Protein AF-A0A851GVZ6-F1 (afdb_monomer)

Sequence (147 aa):
MRLRKIQLSLALIFLLSCKAYRPVTYVVFNNESKEKIDFSIVMNDREKNKNLSPRQYQAKPGLQEIPVREFRKGIYALQINTHNGQQSKSLPLRLDSDRWVMVTYIHEDSLTIQKKFGIVDTGMLKKVAGKYSGIDMYIENRRPPNL

Radius of gyration: 21.52 Å; Cα contacts (8 Å, |Δi|>4): 296; chains: 1; bounding box: 32×30×84 Å

Solvent-accessible surface area (backbone atoms only — not comparable to full-atom values): 8487 Å² total; per-residue (Å²): 144,68,73,74,62,59,60,60,54,57,58,53,57,68,71,72,66,77,74,77,83,53,27,37,50,46,33,37,40,31,28,77,22,92,58,71,44,60,35,31,48,32,46,30,36,61,84,73,74,38,76,46,81,70,42,82,48,76,46,55,55,41,80,42,79,46,95,61,64,73,39,74,66,49,51,33,30,46,29,45,28,30,74,94,56,76,44,68,43,75,43,84,40,76,31,87,49,53,34,33,35,42,34,42,34,41,58,40,47,66,67,60,39,26,73,73,66,72,53,75,58,70,90,70,32,46,79,50,98,90,23,40,30,36,69,48,75,48,74,47,84,63,62,70,74,93,124

Secondary structure (DSSP, 8-state):
--THHHHHHHHHHHHT-------BEEEEEEE-SSS-EEEEEEEEETTTTEEPPPEEEEE-SEEEEE---B--SEEEEEEEEEGGGTEEEEEEEEESS-EEEEEEEEEE-HHHHHHHHSS--TTT-EEETTEEEEEEEEEE-SPPP--

Structure (mmCIF, N/CA/C/O backbone):
data_AF-A0A851GVZ6-F1
#
_entry.id   AF-A0A851GVZ6-F1
#
loop_
_atom_site.group_PDB
_atom_site.id
_atom_site.type_symbol
_atom_site.label_atom_id
_atom_site.label_alt_id
_atom_site.label_comp_id
_atom_site.label_asym_id
_atom_site.label_entity_id
_atom_site.label_seq_id
_atom_site.pdbx_PDB_ins_code
_atom_site.Cartn_x
_atom_site.Cartn_y
_atom_site.Cartn_z
_atom_site.occupancy
_atom_site.B_iso_or_equiv
_atom_site.auth_seq_id
_atom_site.auth_comp_id
_atom_site.auth_asym_id
_atom_site.auth_atom_id
_atom_site.pdbx_PDB_model_num
ATOM 1 N N . MET A 1 1 ? 13.126 -5.065 -64.110 1.00 48.59 1 MET A N 1
ATOM 2 C CA . MET A 1 1 ? 13.622 -4.259 -62.963 1.00 48.59 1 MET A CA 1
ATOM 3 C C . MET A 1 1 ? 12.526 -3.916 -61.924 1.00 48.59 1 MET A C 1
ATOM 5 O O . MET A 1 1 ? 12.551 -2.835 -61.351 1.00 48.59 1 MET A O 1
ATOM 9 N N . ARG A 1 2 ? 11.560 -4.816 -61.642 1.00 50.91 2 ARG A N 1
ATOM 10 C CA . ARG A 1 2 ? 10.444 -4.574 -60.689 1.00 50.91 2 ARG A CA 1
ATOM 11 C C . ARG A 1 2 ? 10.393 -5.533 -59.485 1.00 50.91 2 ARG A C 1
ATOM 13 O O . ARG A 1 2 ? 9.784 -5.191 -58.482 1.00 50.91 2 ARG A O 1
ATOM 20 N N . LEU A 1 3 ? 11.097 -6.669 -59.531 1.00 48.41 3 LEU A N 1
ATOM 21 C CA . LEU A 1 3 ? 11.096 -7.676 -58.455 1.00 48.41 3 LEU A CA 1
ATOM 22 C C . LEU A 1 3 ? 11.957 -7.308 -57.229 1.00 48.41 3 LEU A C 1
ATOM 24 O O . LEU A 1 3 ? 11.652 -7.739 -56.124 1.00 48.41 3 LEU A O 1
ATOM 28 N N . ARG A 1 4 ? 12.978 -6.447 -57.378 1.00 51.56 4 ARG A N 1
ATOM 29 C CA . ARG A 1 4 ? 13.860 -6.044 -56.258 1.00 51.56 4 ARG A CA 1
ATOM 30 C C . ARG A 1 4 ? 13.214 -5.078 -55.250 1.00 51.56 4 ARG A C 1
ATOM 32 O O . ARG A 1 4 ? 13.687 -4.984 -54.126 1.00 51.56 4 ARG A O 1
ATOM 39 N N . LYS A 1 5 ? 12.136 -4.369 -55.617 1.00 49.94 5 LYS A N 1
ATOM 40 C CA . LYS A 1 5 ? 11.468 -3.396 -54.723 1.00 49.94 5 LYS A CA 1
ATOM 41 C C . LYS A 1 5 ? 10.481 -4.042 -53.740 1.00 49.94 5 LYS A C 1
ATOM 43 O O . LYS A 1 5 ? 10.258 -3.490 -52.667 1.00 49.94 5 LYS A O 1
ATOM 48 N N . ILE A 1 6 ? 9.934 -5.211 -54.083 1.00 52.72 6 ILE A N 1
ATOM 49 C CA . ILE A 1 6 ? 8.939 -5.928 -53.265 1.00 52.72 6 ILE A CA 1
ATOM 50 C C . ILE A 1 6 ? 9.619 -6.656 -52.091 1.00 52.72 6 ILE A C 1
ATOM 52 O O . ILE A 1 6 ? 9.099 -6.671 -50.980 1.00 52.72 6 ILE A O 1
ATOM 56 N N . GLN A 1 7 ? 10.834 -7.181 -52.290 1.00 52.12 7 GLN A N 1
ATOM 57 C CA . GLN A 1 7 ? 11.596 -7.814 -51.204 1.00 52.12 7 GLN A CA 1
ATOM 58 C C . GLN A 1 7 ? 12.068 -6.814 -50.135 1.00 52.12 7 GLN A C 1
ATOM 60 O O . G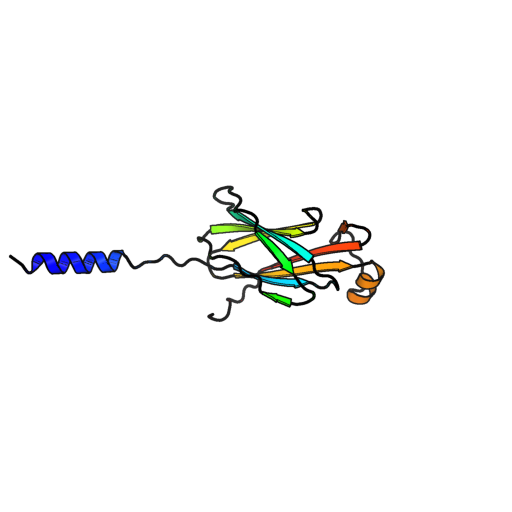LN A 1 7 ? 12.090 -7.156 -48.955 1.00 52.12 7 GLN A O 1
ATOM 65 N N . LEU A 1 8 ? 12.378 -5.565 -50.513 1.00 51.66 8 LEU A N 1
ATOM 66 C CA . LEU A 1 8 ? 12.777 -4.526 -49.552 1.00 51.66 8 LEU A CA 1
ATOM 67 C C . LEU A 1 8 ? 11.620 -4.070 -48.645 1.00 51.66 8 LEU A C 1
ATOM 69 O O . LEU A 1 8 ? 11.853 -3.648 -47.516 1.00 51.66 8 LEU A O 1
ATOM 73 N N . SER A 1 9 ? 10.376 -4.150 -49.125 1.00 54.06 9 SER A N 1
ATOM 74 C CA . SER A 1 9 ? 9.196 -3.698 -48.379 1.00 54.06 9 SER A CA 1
ATOM 75 C C . SER A 1 9 ? 8.729 -4.730 -47.346 1.00 54.06 9 SER A C 1
ATOM 77 O O . SER A 1 9 ? 8.329 -4.338 -46.253 1.00 54.06 9 SER A O 1
ATOM 79 N N . LEU A 1 10 ? 8.862 -6.036 -47.620 1.00 52.31 10 LEU A N 1
ATOM 80 C CA . LEU A 1 10 ? 8.576 -7.078 -46.621 1.00 52.31 10 LEU A CA 1
ATOM 81 C C . LEU A 1 10 ? 9.578 -7.082 -45.455 1.00 52.31 10 LEU A C 1
ATOM 83 O O . LEU A 1 10 ? 9.174 -7.284 -44.311 1.00 52.31 10 LEU A O 1
ATOM 87 N N . ALA A 1 11 ? 10.860 -6.804 -45.710 1.00 53.84 11 ALA A N 1
ATOM 88 C CA . ALA A 1 11 ? 11.875 -6.732 -44.654 1.00 53.84 11 ALA A CA 1
ATOM 89 C C . ALA A 1 11 ? 11.616 -5.586 -43.652 1.00 53.84 11 ALA A C 1
ATOM 91 O O . ALA A 1 11 ? 11.929 -5.709 -42.469 1.00 53.84 11 ALA A O 1
ATOM 92 N N . LEU A 1 12 ? 10.985 -4.493 -44.099 1.00 50.78 12 LEU A N 1
ATOM 93 C CA . LEU A 1 12 ? 10.650 -3.344 -43.252 1.00 50.78 12 LEU A CA 1
ATOM 94 C C . LEU A 1 12 ? 9.462 -3.625 -42.309 1.00 50.78 12 LEU A C 1
ATOM 96 O O . LEU A 1 12 ? 9.428 -3.112 -41.193 1.00 50.78 12 LEU A O 1
ATOM 100 N N . ILE A 1 13 ? 8.516 -4.479 -42.719 1.00 56.34 13 ILE A N 1
ATOM 101 C CA . ILE A 1 13 ? 7.346 -4.866 -41.906 1.00 56.34 13 ILE A CA 1
ATOM 102 C C . ILE A 1 13 ? 7.763 -5.789 -40.747 1.00 56.34 13 ILE A C 1
ATOM 104 O O . ILE A 1 13 ? 7.239 -5.666 -39.639 1.00 56.34 13 ILE A O 1
ATOM 108 N N . PHE A 1 14 ? 8.765 -6.653 -40.954 1.00 52.69 14 PHE A N 1
ATOM 109 C CA . PHE A 1 14 ? 9.317 -7.500 -39.888 1.00 52.69 14 PHE A CA 1
ATOM 110 C C . PHE A 1 14 ? 10.109 -6.713 -38.830 1.00 52.69 14 PHE A C 1
ATOM 112 O O . PHE A 1 14 ? 10.140 -7.117 -37.670 1.00 52.69 14 PHE A O 1
ATOM 119 N N . LEU A 1 15 ? 10.682 -5.557 -39.183 1.00 53.69 15 LEU A N 1
ATOM 120 C CA . LEU A 1 15 ? 11.399 -4.689 -38.238 1.00 53.69 15 LEU A CA 1
ATOM 121 C C . LEU A 1 15 ? 10.469 -3.818 -37.372 1.00 53.69 15 LEU A C 1
ATOM 123 O O . LEU A 1 15 ? 10.902 -3.302 -36.344 1.00 53.69 15 LEU A O 1
ATOM 127 N N . LEU A 1 16 ? 9.192 -3.672 -37.742 1.00 54.41 16 LEU A N 1
ATOM 128 C CA . LEU A 1 16 ? 8.238 -2.787 -37.057 1.00 54.41 16 LEU A CA 1
ATOM 129 C C . LEU A 1 16 ? 7.388 -3.470 -35.970 1.00 54.41 16 LEU A C 1
ATOM 131 O O . LEU A 1 16 ? 6.647 -2.778 -35.273 1.00 54.41 16 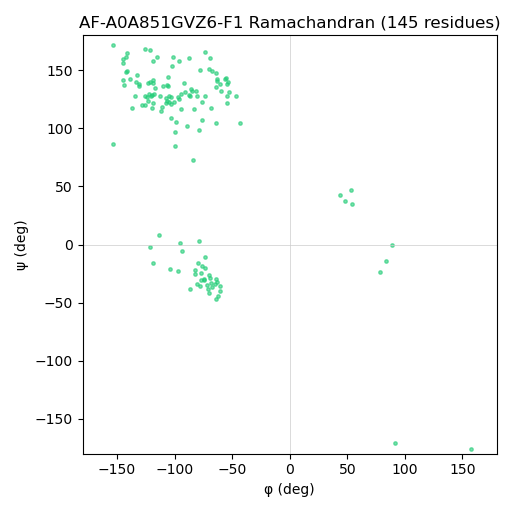LEU A O 1
ATOM 135 N N . SER A 1 17 ? 7.476 -4.793 -35.786 1.00 48.31 17 SER A N 1
ATOM 136 C CA . SER A 1 17 ? 6.547 -5.522 -34.898 1.00 48.31 17 SER A CA 1
ATOM 137 C C . SER A 1 17 ? 7.155 -6.138 -33.634 1.00 48.31 17 SER A C 1
ATOM 139 O O . SER A 1 17 ? 6.441 -6.796 -32.881 1.00 48.31 17 SER A O 1
ATOM 141 N N . CYS A 1 18 ? 8.418 -5.859 -33.300 1.00 57.94 18 CYS A N 1
ATOM 142 C CA . CYS A 1 18 ? 8.959 -6.256 -31.998 1.00 57.94 18 CYS A CA 1
ATOM 143 C C . CYS A 1 18 ? 8.594 -5.210 -30.927 1.00 57.94 18 CYS A C 1
ATOM 145 O O . CYS A 1 18 ? 9.425 -4.412 -30.487 1.00 57.94 18 CYS A O 1
ATOM 147 N N . LYS A 1 19 ? 7.317 -5.163 -30.515 1.00 62.06 19 LYS A N 1
ATOM 148 C CA . LYS A 1 19 ? 6.938 -4.439 -29.292 1.00 62.06 19 LYS A CA 1
ATOM 149 C C . LYS A 1 19 ? 7.612 -5.150 -28.119 1.00 62.06 19 LYS A C 1
ATOM 151 O O . LYS A 1 19 ? 7.186 -6.229 -27.721 1.00 62.06 19 LYS A O 1
ATOM 156 N N . ALA A 1 20 ? 8.676 -4.557 -27.579 1.00 71.50 20 ALA A N 1
ATOM 157 C CA . ALA A 1 20 ? 9.328 -5.074 -26.382 1.00 71.50 20 ALA A CA 1
ATOM 158 C C . ALA A 1 20 ? 8.289 -5.216 -25.257 1.00 71.50 20 ALA A C 1
ATOM 160 O O . ALA A 1 20 ? 7.640 -4.231 -24.896 1.00 71.50 20 ALA A O 1
ATOM 161 N N . TYR A 1 21 ? 8.130 -6.437 -24.737 1.00 80.31 21 TYR A N 1
ATOM 162 C CA . TYR A 1 21 ? 7.191 -6.747 -23.659 1.00 80.31 21 TYR A CA 1
ATOM 163 C C . TYR A 1 21 ? 7.399 -5.810 -22.462 1.00 80.31 21 TYR A C 1
ATOM 165 O O . TYR A 1 21 ? 8.530 -5.618 -21.993 1.00 80.31 21 TYR A O 1
ATOM 173 N N . ARG A 1 22 ? 6.295 -5.236 -21.979 1.00 85.06 22 ARG A N 1
ATOM 174 C CA . ARG A 1 22 ? 6.258 -4.328 -20.835 1.00 85.06 22 ARG A CA 1
ATOM 175 C C . ARG A 1 22 ? 5.537 -5.015 -19.679 1.00 85.06 22 ARG A C 1
ATOM 177 O O . ARG A 1 22 ? 4.351 -5.284 -19.825 1.00 85.06 22 ARG A O 1
ATOM 184 N N . PRO A 1 23 ? 6.229 -5.307 -18.567 1.00 86.69 23 PRO A N 1
ATOM 185 C CA . PRO A 1 23 ? 5.583 -5.896 -17.405 1.00 86.69 23 PRO A CA 1
ATOM 186 C C . PRO A 1 23 ? 4.546 -4.950 -16.784 1.00 86.69 23 PRO A C 1
ATOM 188 O O . PRO A 1 23 ? 4.716 -3.724 -16.762 1.00 86.69 23 PRO A O 1
ATOM 191 N N . VAL A 1 24 ? 3.503 -5.551 -16.229 1.00 86.81 24 VAL A N 1
ATOM 192 C CA . VAL A 1 24 ? 2.417 -4.923 -15.481 1.00 86.81 24 VAL A CA 1
ATOM 193 C C . VAL A 1 24 ? 2.587 -5.221 -13.994 1.00 86.81 24 VAL A C 1
ATOM 195 O O . VAL A 1 24 ? 2.873 -6.347 -13.583 1.00 86.81 24 VAL A O 1
ATOM 198 N N . THR A 1 25 ? 2.383 -4.200 -13.167 1.00 88.62 25 THR A N 1
ATOM 199 C CA . THR A 1 25 ? 2.275 -4.365 -11.716 1.00 88.62 25 THR A CA 1
ATOM 200 C C . THR A 1 25 ? 0.802 -4.375 -11.341 1.00 88.62 25 THR A C 1
ATOM 202 O O . THR A 1 25 ? 0.182 -3.320 -11.322 1.00 88.62 25 THR A O 1
ATOM 205 N N . TYR A 1 26 ? 0.237 -5.528 -11.021 1.00 89.81 26 TYR A N 1
ATOM 206 C CA . TYR A 1 26 ? -1.136 -5.630 -10.539 1.00 89.81 26 TYR A CA 1
ATOM 207 C C . TYR A 1 26 ? -1.160 -5.347 -9.040 1.00 89.81 26 TYR A C 1
ATOM 209 O O . TYR A 1 26 ? -0.535 -6.067 -8.263 1.00 89.81 26 TYR A O 1
ATOM 217 N N . VAL A 1 27 ? -1.844 -4.283 -8.621 1.00 92.88 27 VAL A N 1
ATOM 218 C CA . VAL A 1 27 ? -1.959 -3.933 -7.200 1.00 92.88 27 VAL A CA 1
ATOM 219 C C . VAL A 1 27 ? -3.314 -4.389 -6.691 1.00 92.88 27 VAL A C 1
ATOM 221 O O . VAL A 1 27 ? -4.346 -3.945 -7.186 1.00 92.88 27 VAL A O 1
ATOM 224 N N . VAL A 1 28 ? -3.307 -5.229 -5.663 1.00 94.75 28 VAL A N 1
ATOM 225 C CA . VAL A 1 28 ? -4.509 -5.593 -4.915 1.00 94.75 28 VAL A CA 1
ATOM 226 C C . VAL A 1 28 ? -4.434 -4.912 -3.560 1.00 94.75 28 VAL A C 1
ATOM 228 O O . VAL A 1 28 ? -3.478 -5.096 -2.809 1.00 94.75 28 VAL A O 1
ATOM 231 N N . PHE A 1 29 ? -5.438 -4.102 -3.258 1.00 96.94 29 PHE A N 1
ATOM 232 C CA . PHE A 1 29 ? -5.526 -3.318 -2.039 1.00 96.94 29 PHE A CA 1
ATOM 233 C C . PHE A 1 29 ? -6.644 -3.864 -1.155 1.00 96.94 29 PHE A C 1
ATOM 235 O O . PHE A 1 29 ? -7.814 -3.854 -1.535 1.00 96.94 29 PHE A O 1
ATOM 242 N N . ASN A 1 30 ? -6.284 -4.321 0.037 1.00 97.75 30 ASN A N 1
ATOM 243 C CA . ASN A 1 30 ? -7.203 -4.736 1.080 1.00 97.75 30 ASN A CA 1
ATOM 244 C C . ASN A 1 30 ? -7.291 -3.644 2.150 1.00 97.75 30 ASN A C 1
ATOM 246 O O . ASN A 1 30 ? -6.350 -3.428 2.917 1.00 97.75 30 ASN A O 1
ATOM 250 N N . ASN A 1 31 ? -8.422 -2.948 2.202 1.00 97.50 31 ASN A N 1
ATOM 251 C CA . ASN A 1 31 ? -8.707 -2.020 3.288 1.00 97.50 31 ASN A CA 1
ATOM 252 C C . ASN A 1 31 ? -9.408 -2.774 4.425 1.00 97.50 31 ASN A C 1
ATOM 254 O O . ASN A 1 31 ? -10.609 -3.030 4.364 1.00 97.50 31 ASN A O 1
ATOM 258 N N . GLU A 1 32 ? -8.662 -3.091 5.477 1.00 96.12 32 GLU A N 1
ATOM 259 C CA . GLU A 1 32 ? -9.150 -3.786 6.674 1.00 96.12 32 GLU A CA 1
ATOM 260 C C . GLU A 1 32 ? -9.916 -2.867 7.643 1.00 96.12 32 GLU A C 1
ATOM 262 O O . GLU A 1 32 ? -10.317 -3.315 8.724 1.00 96.12 32 GLU A O 1
ATOM 267 N N . SER A 1 33 ? -10.102 -1.598 7.271 1.00 94.69 33 SER A N 1
ATOM 268 C CA . SER A 1 33 ? -10.823 -0.583 8.043 1.00 94.69 33 SER A CA 1
ATOM 269 C C . SER A 1 33 ? -12.275 -0.465 7.581 1.00 94.69 33 SER A C 1
ATOM 271 O O . SER A 1 33 ? -12.614 -0.785 6.442 1.00 94.69 33 SER A O 1
ATOM 273 N N . LYS A 1 34 ? -13.145 0.057 8.447 1.00 93.00 34 LYS A N 1
ATOM 274 C CA . LYS A 1 34 ? -14.576 0.259 8.145 1.00 93.00 34 LYS A CA 1
ATOM 275 C C . LYS A 1 34 ? -14.861 1.462 7.244 1.00 93.00 34 LYS A C 1
ATOM 277 O O . LYS A 1 34 ? -15.939 1.555 6.660 1.00 93.00 34 LYS A O 1
ATOM 282 N N . GLU A 1 35 ? -13.918 2.389 7.143 1.00 93.88 35 GLU A N 1
ATOM 283 C CA . GLU A 1 35 ? -14.058 3.642 6.402 1.00 93.88 35 GLU A CA 1
ATOM 284 C C . GLU A 1 35 ? -13.343 3.564 5.049 1.00 93.88 3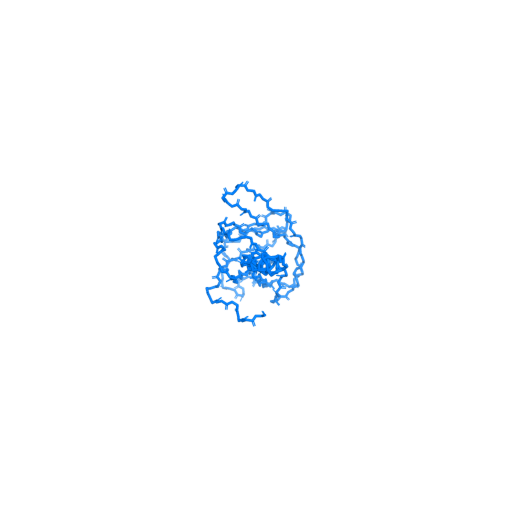5 GLU A C 1
ATOM 286 O O . GLU A 1 35 ? -12.374 2.820 4.876 1.00 93.88 35 GLU A O 1
ATOM 291 N N . LYS A 1 36 ? -13.810 4.351 4.072 1.00 95.62 36 LYS A N 1
ATOM 292 C CA . LYS A 1 36 ? -13.050 4.556 2.834 1.00 95.62 36 LYS A CA 1
ATOM 293 C C . LYS A 1 36 ? -11.775 5.334 3.140 1.00 95.62 36 LYS A C 1
ATOM 295 O O . LYS A 1 36 ? -11.783 6.195 4.016 1.00 95.62 36 LYS A O 1
ATOM 300 N N . ILE A 1 37 ? -10.724 5.087 2.366 1.00 95.62 37 ILE A N 1
ATOM 301 C CA . ILE A 1 37 ? -9.459 5.804 2.513 1.00 95.62 37 ILE A CA 1
ATOM 302 C C . ILE A 1 37 ? -8.952 6.333 1.177 1.00 95.62 37 ILE A C 1
ATOM 304 O O . ILE A 1 37 ? -8.948 5.614 0.176 1.00 95.62 37 ILE A O 1
ATOM 308 N N . ASP A 1 38 ? -8.489 7.579 1.191 1.00 95.81 38 ASP A N 1
ATOM 309 C CA . ASP A 1 38 ? -7.732 8.162 0.091 1.00 95.81 38 ASP A CA 1
ATOM 310 C C . ASP A 1 38 ? -6.251 7.801 0.235 1.00 95.81 38 ASP A C 1
ATOM 312 O O . ASP A 1 38 ? -5.642 7.925 1.306 1.00 95.81 38 ASP A O 1
ATOM 316 N N . PHE A 1 39 ? -5.660 7.347 -0.862 1.00 96.06 39 PHE A N 1
ATOM 317 C CA . PHE A 1 39 ? -4.265 6.946 -0.905 1.00 96.06 39 PHE A CA 1
ATOM 318 C C . PHE A 1 39 ? -3.635 7.300 -2.246 1.00 96.06 39 PHE A C 1
ATOM 320 O O . PHE A 1 39 ? -4.306 7.413 -3.270 1.00 96.06 39 PHE A O 1
ATOM 327 N N . SER A 1 40 ? -2.313 7.441 -2.245 1.00 95.38 40 SER A N 1
ATOM 328 C CA . SER A 1 40 ? -1.543 7.654 -3.462 1.00 95.38 40 SER A CA 1
ATOM 329 C C . SER A 1 40 ? -0.550 6.535 -3.698 1.00 95.38 40 SER A C 1
ATOM 331 O O . SER A 1 40 ? 0.093 6.055 -2.763 1.00 95.38 40 SER A O 1
ATOM 333 N N . ILE A 1 41 ? -0.399 6.167 -4.966 1.00 94.19 41 ILE A N 1
ATOM 334 C CA . ILE A 1 41 ? 0.663 5.286 -5.439 1.00 94.19 41 ILE A CA 1
ATOM 335 C C . ILE A 1 41 ? 1.724 6.139 -6.129 1.00 94.19 41 ILE A C 1
ATOM 337 O O . ILE A 1 41 ? 1.421 6.900 -7.054 1.00 94.19 41 ILE A O 1
ATOM 341 N N . VAL A 1 42 ? 2.974 5.983 -5.704 1.00 92.75 42 VAL A N 1
ATOM 342 C CA . VAL A 1 42 ? 4.152 6.595 -6.321 1.00 92.75 42 VAL A CA 1
ATOM 343 C C . VAL A 1 42 ? 5.099 5.487 -6.751 1.00 92.75 42 VAL A C 1
ATOM 345 O O . VAL A 1 42 ? 5.457 4.622 -5.960 1.00 92.75 42 VAL A O 1
ATOM 348 N N . MET A 1 43 ? 5.511 5.513 -8.014 1.00 91.75 43 MET A N 1
ATOM 349 C CA . MET A 1 43 ? 6.542 4.618 -8.534 1.00 91.75 43 MET A CA 1
ATOM 350 C C . MET A 1 43 ? 7.822 5.417 -8.752 1.00 91.75 43 MET A C 1
ATOM 352 O O . MET A 1 43 ? 7.816 6.404 -9.486 1.00 91.75 43 MET A O 1
ATOM 356 N N . ASN A 1 44 ? 8.916 4.996 -8.128 1.00 92.81 44 ASN A N 1
ATOM 357 C CA . ASN A 1 44 ? 10.246 5.560 -8.341 1.00 92.81 44 ASN A CA 1
ATOM 358 C C . ASN A 1 44 ? 11.060 4.607 -9.220 1.00 92.81 44 ASN A C 1
ATOM 360 O O . ASN A 1 44 ? 11.242 3.450 -8.854 1.00 92.81 44 ASN A O 1
ATOM 364 N N . ASP A 1 45 ? 11.528 5.086 -10.372 1.00 92.56 45 ASP A N 1
ATOM 365 C CA . ASP A 1 45 ? 12.528 4.406 -11.199 1.00 92.56 45 ASP A CA 1
ATOM 366 C C . ASP A 1 45 ? 13.896 4.609 -10.538 1.00 92.56 45 ASP A C 1
ATOM 368 O O . ASP A 1 45 ? 14.435 5.722 -10.540 1.00 92.56 45 ASP A O 1
ATOM 372 N N . ARG A 1 46 ? 14.425 3.540 -9.933 1.00 91.94 46 ARG A N 1
ATOM 373 C CA . ARG A 1 46 ? 15.656 3.587 -9.134 1.00 91.94 46 ARG A CA 1
ATOM 374 C C . ARG A 1 46 ? 16.894 3.718 -10.008 1.00 91.94 46 ARG A C 1
ATOM 376 O O . ARG A 1 46 ? 17.863 4.332 -9.580 1.00 91.94 46 ARG A O 1
ATOM 383 N N . GLU A 1 47 ? 16.851 3.195 -11.231 1.00 89.06 47 GLU A N 1
ATOM 384 C CA . GLU A 1 47 ? 17.965 3.284 -12.181 1.00 89.06 47 GLU A CA 1
ATOM 385 C C . GLU A 1 47 ? 18.129 4.710 -12.708 1.00 89.06 47 GLU A C 1
ATOM 387 O O . GLU A 1 47 ? 19.246 5.193 -12.869 1.00 89.06 47 GLU A O 1
ATOM 392 N N . LYS A 1 48 ? 17.014 5.410 -12.948 1.00 89.69 48 LYS A N 1
ATOM 393 C CA . LYS A 1 48 ? 17.023 6.802 -13.432 1.00 89.69 48 LYS A CA 1
ATOM 394 C C . LYS A 1 48 ? 16.892 7.842 -12.322 1.00 89.69 48 LYS A C 1
ATOM 396 O O . LYS A 1 48 ? 16.797 9.028 -12.630 1.00 89.69 48 LYS A O 1
ATOM 401 N N . ASN A 1 49 ? 16.816 7.405 -11.064 1.00 86.94 49 ASN A N 1
ATOM 402 C CA . ASN A 1 49 ? 16.482 8.227 -9.899 1.00 86.94 49 ASN A CA 1
ATOM 403 C C . ASN A 1 49 ? 15.292 9.178 -10.159 1.00 86.94 49 ASN A C 1
ATOM 405 O O . ASN A 1 49 ? 15.325 10.364 -9.829 1.00 86.94 49 ASN A O 1
ATOM 409 N N . LYS A 1 50 ? 14.246 8.670 -10.823 1.00 89.50 50 LYS A N 1
ATOM 410 C CA . LYS A 1 50 ? 13.117 9.475 -11.304 1.00 89.50 50 LYS A CA 1
ATOM 411 C C . LYS A 1 50 ? 11.815 9.026 -10.657 1.00 89.50 50 LYS A C 1
ATOM 413 O O . LYS A 1 50 ? 11.364 7.901 -10.859 1.00 89.50 50 LYS A O 1
ATOM 418 N N . ASN A 1 51 ? 11.153 9.951 -9.968 1.00 85.56 51 ASN A N 1
ATOM 419 C CA . ASN A 1 51 ? 9.777 9.754 -9.524 1.00 85.56 51 ASN A CA 1
ATOM 420 C C . ASN A 1 51 ? 8.819 9.866 -10.712 1.00 85.56 51 ASN A C 1
ATOM 422 O O . ASN A 1 51 ? 8.836 10.845 -11.463 1.00 85.56 51 ASN A O 1
ATOM 426 N N . LEU A 1 52 ? 7.969 8.859 -10.875 1.00 86.12 52 LEU A N 1
ATOM 427 C CA . LEU A 1 52 ? 6.792 8.951 -11.724 1.00 86.12 52 LEU A CA 1
ATOM 428 C C . LEU A 1 52 ? 5.705 9.726 -10.975 1.00 86.12 52 LEU A C 1
ATOM 430 O O . LEU A 1 52 ? 5.648 9.701 -9.745 1.00 86.12 52 LEU A O 1
ATOM 434 N N . SER A 1 53 ? 4.852 10.433 -11.718 1.00 85.31 53 SER A N 1
ATOM 435 C CA . SER A 1 53 ? 3.790 11.254 -11.134 1.00 85.31 53 SER A CA 1
ATOM 436 C C . SER A 1 53 ? 2.913 10.426 -10.183 1.00 85.31 53 SER A C 1
ATOM 438 O O . SER A 1 53 ? 2.414 9.376 -10.608 1.00 85.31 53 SER A O 1
ATOM 440 N N . PRO A 1 54 ? 2.698 10.891 -8.936 1.00 88.62 54 PRO A N 1
ATOM 441 C CA . PRO A 1 54 ? 1.782 10.255 -8.002 1.00 88.62 54 PRO A CA 1
ATOM 442 C C . PRO A 1 54 ? 0.388 10.116 -8.602 1.00 88.62 54 PRO A C 1
ATOM 444 O O . PRO A 1 54 ? -0.092 11.005 -9.309 1.00 88.62 54 PRO A O 1
ATOM 447 N N . ARG A 1 55 ? -0.278 9.010 -8.292 1.00 90.94 55 ARG A N 1
ATOM 448 C CA . ARG A 1 55 ? -1.673 8.777 -8.666 1.00 90.94 55 ARG A CA 1
ATOM 449 C C . ARG A 1 55 ? -2.510 8.625 -7.420 1.00 90.94 55 ARG A C 1
ATOM 451 O O . ARG A 1 55 ? -2.138 7.848 -6.550 1.00 90.94 55 ARG A O 1
ATOM 458 N N . GLN A 1 56 ? -3.606 9.369 -7.365 1.00 94.31 56 GLN A N 1
ATOM 459 C CA . GLN A 1 56 ? -4.553 9.339 -6.259 1.00 94.31 56 GLN A CA 1
ATOM 460 C C . GLN A 1 56 ? -5.649 8.316 -6.542 1.00 94.31 56 GLN A C 1
ATOM 462 O O . GLN A 1 56 ? -6.135 8.212 -7.670 1.00 94.31 56 GLN A O 1
ATOM 467 N N . TYR A 1 57 ? -6.024 7.584 -5.505 1.00 95.19 57 TYR A N 1
ATOM 468 C CA . TYR A 1 57 ? -7.047 6.554 -5.515 1.00 95.19 57 TYR A CA 1
ATOM 469 C C . TYR A 1 57 ? -7.837 6.614 -4.208 1.00 95.19 57 TYR A C 1
ATOM 471 O O . TYR A 1 57 ? -7.370 7.154 -3.206 1.00 95.19 57 TYR A O 1
ATOM 479 N N . GLN A 1 58 ? -9.020 6.010 -4.217 1.00 95.81 58 GLN A N 1
ATOM 480 C CA . GLN A 1 58 ? -9.830 5.809 -3.025 1.00 95.81 58 GLN A CA 1
ATOM 481 C C . GLN A 1 58 ? -10.177 4.324 -2.912 1.00 95.81 58 GLN A C 1
ATOM 483 O O . GLN A 1 58 ? -10.696 3.743 -3.865 1.00 95.81 58 GLN A O 1
ATOM 488 N N . ALA A 1 59 ? -9.906 3.717 -1.758 1.00 95.62 59 ALA A N 1
ATOM 489 C CA . ALA A 1 59 ? -10.239 2.323 -1.477 1.00 95.62 59 ALA A CA 1
ATOM 490 C C . ALA A 1 59 ? -11.442 2.240 -0.532 1.00 95.62 59 ALA A C 1
ATOM 492 O O . ALA A 1 59 ? -11.445 2.831 0.550 1.00 95.62 59 ALA A O 1
ATOM 493 N N . LYS A 1 60 ? -12.465 1.470 -0.920 1.00 97.31 60 LYS A N 1
ATOM 494 C CA . LYS A 1 60 ? -13.559 1.060 -0.020 1.00 97.31 60 LYS A CA 1
ATOM 495 C C . LYS A 1 60 ? -13.073 -0.008 0.972 1.00 97.31 60 LYS A C 1
ATOM 497 O O . LYS A 1 60 ? -12.005 -0.560 0.734 1.00 97.31 60 LYS A O 1
ATOM 502 N N . PRO A 1 61 ? -13.809 -0.311 2.053 1.00 97.56 61 PRO A N 1
ATOM 503 C CA . PRO A 1 61 ? -13.529 -1.486 2.879 1.00 97.56 61 PRO A CA 1
ATOM 504 C C . PRO A 1 61 ? -13.483 -2.780 2.054 1.00 97.56 61 PRO A C 1
ATOM 506 O O . PRO A 1 61 ? -14.313 -2.973 1.162 1.00 97.56 61 PRO A O 1
ATOM 509 N N . GLY A 1 62 ? -12.533 -3.658 2.372 1.00 97.00 62 GLY A N 1
ATOM 510 C CA . GLY A 1 62 ? -12.318 -4.946 1.715 1.00 97.00 62 GLY A CA 1
ATOM 511 C C . GLY A 1 62 ? -11.331 -4.923 0.543 1.00 97.00 62 GLY A C 1
ATOM 512 O O . GLY A 1 62 ? -10.622 -3.942 0.294 1.00 97.00 62 GLY A O 1
ATOM 513 N N . LEU A 1 63 ? -11.289 -6.054 -0.165 1.00 96.50 63 LEU A N 1
ATOM 514 C CA . LEU A 1 63 ? -10.344 -6.344 -1.241 1.00 96.50 63 LEU A CA 1
ATOM 515 C C . LEU A 1 63 ? -10.770 -5.694 -2.562 1.00 96.50 63 LEU A C 1
ATOM 517 O O . LEU A 1 63 ? -11.891 -5.902 -3.027 1.00 96.50 63 LEU A O 1
ATOM 521 N N . GLN A 1 64 ? -9.867 -4.942 -3.188 1.00 95.38 64 GLN A N 1
ATOM 522 C CA . GLN A 1 64 ? -10.071 -4.307 -4.491 1.00 95.38 64 GLN A CA 1
ATOM 523 C C . GLN A 1 64 ? -8.816 -4.420 -5.350 1.00 95.38 64 GLN A C 1
ATOM 525 O O . GLN A 1 64 ? -7.700 -4.253 -4.863 1.00 95.38 64 GLN A O 1
ATOM 530 N N . GLU A 1 65 ? -8.999 -4.626 -6.648 1.00 92.88 65 GLU A N 1
ATOM 531 C CA . GLU A 1 65 ? -7.930 -4.433 -7.622 1.00 92.88 65 GLU A CA 1
ATOM 532 C C . GLU A 1 65 ? -7.810 -2.944 -7.967 1.00 92.88 65 GLU A C 1
ATOM 534 O O . GLU A 1 65 ? -8.805 -2.263 -8.228 1.00 92.88 65 GLU A O 1
ATOM 539 N N . ILE A 1 66 ? -6.584 -2.427 -7.951 1.00 90.88 66 ILE A N 1
ATOM 540 C CA . ILE A 1 66 ? -6.280 -1.041 -8.287 1.00 90.88 66 ILE A CA 1
ATOM 541 C C . ILE A 1 66 ? -5.655 -1.010 -9.681 1.00 90.88 66 ILE A C 1
ATOM 543 O O . ILE A 1 66 ? -4.612 -1.630 -9.892 1.00 90.88 66 ILE A O 1
ATOM 547 N N . PRO A 1 67 ? -6.231 -0.260 -10.637 1.00 75.31 67 PRO A N 1
ATOM 548 C CA . PRO A 1 67 ? -5.704 -0.217 -11.990 1.00 75.31 67 PRO A CA 1
ATOM 549 C C . PRO A 1 67 ? -4.345 0.491 -12.010 1.00 75.31 67 PRO A C 1
ATOM 551 O O . PRO A 1 67 ? -4.232 1.691 -11.711 1.00 75.31 67 PRO A O 1
ATOM 554 N N . VAL A 1 68 ? -3.309 -0.245 -12.409 1.00 75.12 68 VAL A N 1
ATOM 555 C CA . VAL A 1 68 ? -1.942 0.269 -12.579 1.00 75.12 68 VAL A CA 1
ATOM 556 C C . VAL A 1 68 ? -1.525 0.184 -14.047 1.00 75.12 68 VAL A C 1
ATOM 558 O O . VAL A 1 68 ? -2.148 -0.491 -14.860 1.00 75.12 68 VAL A O 1
ATOM 561 N N . ARG A 1 69 ? -0.495 0.948 -14.417 1.00 76.00 69 ARG A N 1
ATOM 562 C CA . ARG A 1 69 ? 0.029 1.016 -15.786 1.00 76.00 69 ARG A CA 1
ATOM 563 C C . ARG A 1 69 ? 1.075 -0.065 -16.047 1.00 76.00 69 ARG A C 1
ATOM 565 O O . ARG A 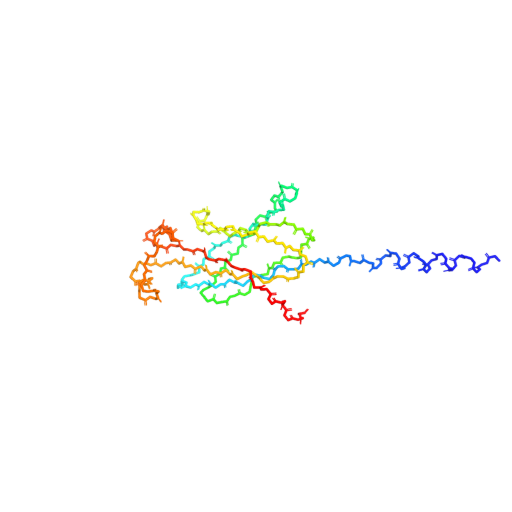1 69 ? 1.729 -0.544 -15.130 1.00 76.00 69 ARG A O 1
ATOM 572 N N . GLU A 1 70 ? 1.293 -0.343 -17.326 1.00 83.88 70 GLU A N 1
ATOM 573 C CA . GLU A 1 70 ? 2.496 -1.017 -17.808 1.00 83.88 70 GLU A CA 1
ATOM 574 C C . GLU A 1 70 ? 3.745 -0.168 -17.536 1.00 83.88 70 GLU A C 1
ATOM 576 O O . GLU A 1 70 ? 3.752 1.054 -17.745 1.00 83.88 70 GLU A O 1
ATOM 581 N N . PHE A 1 71 ? 4.835 -0.825 -17.151 1.00 84.00 71 PHE A N 1
ATOM 582 C CA . PHE A 1 71 ? 6.132 -0.192 -16.941 1.00 84.00 71 PHE A CA 1
ATOM 583 C C . PHE A 1 71 ? 7.181 -0.782 -17.882 1.00 84.00 71 PHE A C 1
ATOM 585 O O . PHE A 1 71 ? 7.059 -1.892 -18.395 1.00 84.00 71 PHE A O 1
ATOM 592 N N . ARG A 1 72 ? 8.257 -0.029 -18.132 1.00 87.06 72 ARG A N 1
ATOM 593 C CA . ARG A 1 72 ? 9.443 -0.616 -18.771 1.00 87.06 72 ARG A CA 1
ATOM 594 C C . ARG A 1 72 ? 10.115 -1.555 -17.776 1.00 87.06 72 ARG A C 1
ATOM 596 O O . ARG A 1 72 ? 10.068 -1.288 -16.576 1.00 87.06 72 ARG A O 1
ATOM 603 N N . LYS A 1 73 ? 10.792 -2.592 -18.268 1.00 90.44 73 LYS A N 1
ATOM 604 C CA . LYS A 1 73 ? 11.615 -3.438 -17.400 1.00 90.44 73 LYS A CA 1
ATOM 605 C C . LYS A 1 73 ? 12.659 -2.603 -16.653 1.00 90.44 73 LYS A C 1
ATOM 607 O O . LYS A 1 73 ? 13.189 -1.658 -17.235 1.0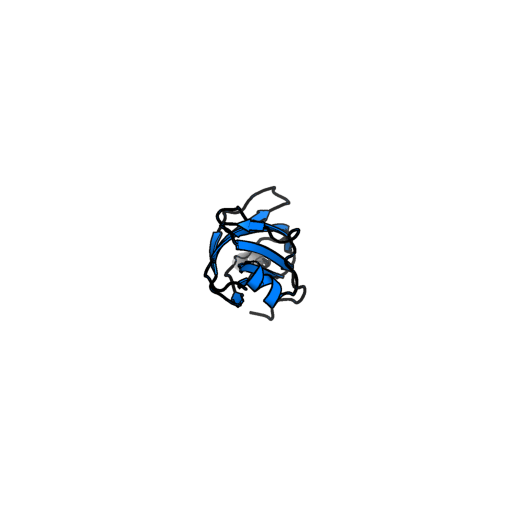0 90.44 73 LYS A O 1
ATOM 612 N N . GLY A 1 74 ? 12.920 -2.946 -15.395 1.00 91.62 74 GLY A N 1
ATOM 613 C CA . GLY A 1 74 ? 13.888 -2.236 -14.554 1.00 91.62 74 GLY A CA 1
ATOM 614 C C . GLY A 1 74 ? 13.643 -2.415 -13.057 1.00 91.62 74 GLY A C 1
ATOM 615 O O . GLY A 1 74 ? 12.751 -3.161 -12.635 1.00 91.62 74 GLY A O 1
ATOM 616 N N . ILE A 1 75 ? 14.453 -1.725 -12.258 1.00 93.56 75 ILE A N 1
ATOM 617 C CA . ILE A 1 75 ? 14.342 -1.691 -10.797 1.00 93.56 75 ILE A CA 1
ATOM 618 C C . ILE A 1 75 ? 13.557 -0.451 -10.364 1.00 93.56 75 ILE A C 1
ATOM 620 O O . ILE A 1 75 ? 13.918 0.685 -10.672 1.00 93.56 75 ILE A O 1
ATOM 624 N N . TYR A 1 76 ? 12.498 -0.677 -9.597 1.00 93.38 76 TYR A N 1
ATOM 625 C CA . TYR A 1 76 ? 11.614 0.358 -9.087 1.00 93.38 76 TYR A CA 1
ATOM 626 C C . TYR A 1 76 ? 11.471 0.270 -7.568 1.00 93.38 76 TYR A C 1
ATOM 628 O O . TYR A 1 76 ? 11.848 -0.714 -6.931 1.00 93.38 76 TYR A O 1
ATOM 636 N N . ALA A 1 77 ? 10.883 1.303 -6.977 1.00 94.75 77 ALA A N 1
ATOM 637 C CA . ALA A 1 77 ? 10.231 1.206 -5.682 1.00 94.75 77 ALA A CA 1
ATOM 638 C C . ALA A 1 77 ? 8.781 1.678 -5.801 1.00 94.75 77 ALA A C 1
ATOM 640 O O . ALA A 1 77 ? 8.526 2.781 -6.288 1.00 94.75 77 ALA A O 1
ATOM 641 N N . LEU A 1 78 ? 7.853 0.837 -5.347 1.00 94.31 78 LEU A N 1
ATOM 642 C CA . LEU A 1 78 ? 6.450 1.190 -5.180 1.00 94.31 78 LEU A CA 1
ATOM 643 C C . LEU A 1 78 ? 6.284 1.806 -3.795 1.00 94.31 78 LEU A C 1
ATOM 645 O O . LEU A 1 78 ? 6.701 1.219 -2.799 1.00 94.31 78 LEU A O 1
ATOM 649 N N . GLN A 1 79 ? 5.688 2.984 -3.718 1.00 95.69 79 GLN A N 1
ATOM 650 C CA . GLN A 1 79 ? 5.381 3.654 -2.467 1.00 95.69 79 GLN A CA 1
ATOM 651 C C . GLN A 1 79 ? 3.885 3.934 -2.390 1.00 95.69 79 GLN A C 1
ATOM 653 O O . GLN A 1 79 ? 3.305 4.499 -3.318 1.00 95.69 79 GLN A O 1
ATOM 658 N N . ILE A 1 80 ? 3.282 3.553 -1.270 1.00 96.06 80 ILE A N 1
ATOM 659 C CA . ILE A 1 80 ? 1.893 3.857 -0.936 1.00 96.06 80 ILE A CA 1
ATOM 660 C C . ILE A 1 80 ? 1.909 4.908 0.163 1.00 96.06 80 ILE A C 1
ATOM 662 O O . ILE A 1 80 ? 2.541 4.695 1.197 1.00 96.06 80 ILE A O 1
ATOM 666 N N . ASN A 1 81 ? 1.209 6.020 -0.052 1.00 95.94 81 ASN A N 1
ATOM 667 C CA . ASN A 1 81 ? 0.996 7.039 0.972 1.00 95.94 81 ASN A CA 1
ATOM 668 C C . ASN A 1 81 ? -0.491 7.156 1.288 1.00 95.94 81 ASN A C 1
ATOM 670 O O . ASN A 1 81 ? -1.296 7.290 0.368 1.00 95.94 81 ASN A O 1
ATOM 674 N N . THR A 1 82 ? -0.842 7.206 2.565 1.00 95.06 82 THR A N 1
ATOM 675 C CA . THR A 1 82 ? -2.193 7.526 3.044 1.00 95.06 82 THR A CA 1
ATOM 676 C C . THR A 1 82 ? -2.132 8.752 3.951 1.00 95.06 82 THR A C 1
ATOM 678 O O . THR A 1 82 ? -1.046 9.181 4.360 1.00 95.06 82 THR A O 1
ATOM 681 N N . HIS A 1 8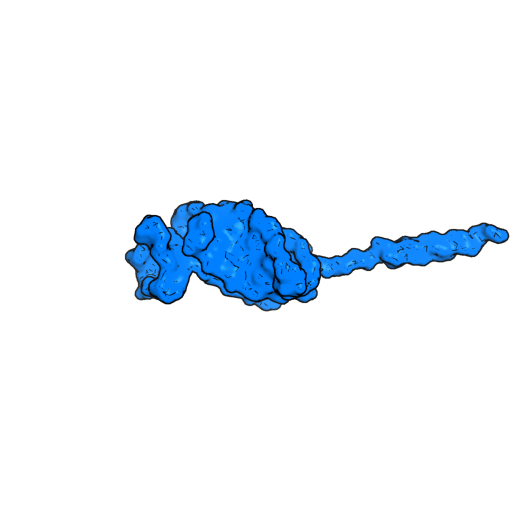3 ? -3.291 9.340 4.267 1.00 92.94 83 HIS A N 1
ATOM 682 C CA . HIS A 1 83 ? -3.385 10.465 5.210 1.00 92.94 83 HIS A CA 1
ATOM 683 C C . HIS A 1 83 ? -2.447 11.627 4.849 1.00 92.94 83 HIS A C 1
ATOM 685 O O . HIS A 1 83 ? -1.687 12.112 5.686 1.00 92.94 83 HIS A O 1
ATOM 691 N N . ASN A 1 84 ? -2.430 12.023 3.572 1.00 87.12 84 ASN A N 1
ATOM 692 C CA . ASN A 1 84 ? -1.552 13.076 3.044 1.00 87.12 84 ASN A CA 1
ATOM 693 C C . ASN A 1 84 ? -0.052 12.852 3.329 1.00 87.12 84 ASN A C 1
ATOM 695 O O . ASN A 1 84 ? 0.694 13.799 3.557 1.00 87.12 84 ASN A O 1
ATOM 699 N N . GLY A 1 85 ? 0.397 11.592 3.334 1.00 88.00 85 GLY A N 1
ATOM 700 C CA . GLY A 1 85 ? 1.801 11.239 3.565 1.00 88.00 85 GLY A CA 1
ATOM 701 C C . GLY A 1 85 ? 2.167 11.025 5.029 1.00 88.00 85 GLY A C 1
ATOM 702 O O . GLY A 1 85 ? 3.310 10.676 5.317 1.00 88.00 85 GLY A O 1
ATOM 703 N N . GLN A 1 86 ? 1.220 11.169 5.961 1.00 90.81 86 GLN A N 1
ATOM 704 C CA . GLN A 1 86 ? 1.483 10.859 7.366 1.00 90.81 86 GLN A CA 1
ATOM 705 C C . GLN A 1 86 ? 1.804 9.380 7.573 1.00 90.81 86 GLN A C 1
ATOM 707 O O . GLN A 1 86 ? 2.616 9.071 8.442 1.00 90.81 86 GLN A O 1
ATOM 712 N N . GLN A 1 87 ? 1.224 8.486 6.773 1.00 92.31 87 GLN A N 1
ATOM 713 C CA . GLN A 1 87 ? 1.585 7.075 6.749 1.00 92.31 87 GLN A CA 1
ATOM 714 C C . GLN A 1 87 ? 2.070 6.709 5.347 1.00 92.31 87 GLN A C 1
ATOM 716 O O . GLN A 1 87 ? 1.412 7.002 4.349 1.00 92.31 87 GLN A O 1
ATOM 721 N N . SER A 1 88 ? 3.246 6.091 5.277 1.00 94.19 88 SER A N 1
ATOM 722 C CA . SER A 1 88 ? 3.888 5.720 4.021 1.00 94.19 88 SER A CA 1
ATOM 723 C C . SER A 1 88 ? 4.635 4.407 4.175 1.00 94.19 88 SER A C 1
ATOM 725 O O . SER A 1 88 ? 5.271 4.161 5.201 1.00 94.19 88 SER A O 1
ATOM 727 N N . LYS A 1 89 ? 4.579 3.572 3.141 1.00 95.56 89 LYS A N 1
ATOM 728 C CA . LYS A 1 89 ? 5.396 2.367 3.029 1.00 95.56 89 LYS A CA 1
ATOM 729 C C . LYS A 1 89 ? 5.983 2.313 1.627 1.00 95.56 89 LYS A C 1
ATOM 731 O O . LYS A 1 89 ? 5.294 2.615 0.654 1.00 95.56 89 LYS A O 1
ATOM 736 N N . SER A 1 90 ? 7.244 1.901 1.523 1.00 95.38 90 SER A N 1
ATOM 737 C CA . SER A 1 90 ? 7.922 1.658 0.249 1.00 95.38 90 SER A CA 1
ATOM 738 C C . SER A 1 90 ? 8.359 0.199 0.144 1.00 95.38 90 SER A C 1
ATOM 740 O O . SER A 1 90 ? 8.831 -0.378 1.123 1.00 95.38 90 SER A O 1
ATOM 742 N N . LEU A 1 91 ? 8.188 -0.382 -1.041 1.00 95.19 91 LEU A N 1
ATOM 743 C CA . LEU A 1 91 ? 8.535 -1.754 -1.388 1.00 95.19 91 LEU A CA 1
ATOM 744 C C . LEU A 1 91 ? 9.449 -1.729 -2.622 1.00 95.19 91 LEU A C 1
ATOM 746 O O . LEU A 1 91 ? 9.035 -1.211 -3.667 1.00 95.19 91 LEU A O 1
ATOM 750 N N . PRO A 1 92 ? 10.684 -2.254 -2.541 1.00 94.81 92 PRO A N 1
ATOM 751 C CA . PRO A 1 92 ? 11.514 -2.437 -3.725 1.00 94.81 92 PRO A CA 1
ATOM 752 C C . PRO A 1 92 ? 10.857 -3.457 -4.662 1.00 94.81 92 PRO A C 1
ATOM 754 O O . PRO A 1 92 ? 10.392 -4.504 -4.224 1.00 94.81 92 PRO A O 1
ATOM 757 N N . LEU A 1 93 ? 10.825 -3.150 -5.956 1.00 91.31 93 LEU A N 1
ATOM 758 C CA . LEU A 1 93 ? 10.104 -3.920 -6.964 1.00 91.31 93 LEU A CA 1
ATOM 759 C C . LEU A 1 93 ? 10.959 -4.069 -8.222 1.00 91.31 93 LEU A C 1
ATOM 761 O O . LEU A 1 93 ? 11.271 -3.091 -8.898 1.00 91.31 93 LEU A O 1
ATOM 765 N N . ARG A 1 94 ? 11.316 -5.307 -8.568 1.00 91.62 94 ARG A N 1
ATOM 766 C CA . ARG A 1 94 ? 11.992 -5.621 -9.831 1.00 91.62 94 ARG A CA 1
ATOM 767 C C . ARG A 1 94 ? 10.958 -6.036 -10.872 1.00 91.62 94 ARG A C 1
ATOM 769 O O . ARG A 1 94 ? 10.295 -7.058 -10.715 1.00 91.62 94 ARG A O 1
ATOM 776 N N . LEU A 1 95 ? 10.849 -5.255 -11.943 1.00 89.50 95 LEU A N 1
ATOM 777 C CA . LEU A 1 95 ? 9.921 -5.507 -13.042 1.00 89.50 95 LEU A CA 1
ATOM 778 C C . LEU A 1 95 ? 10.658 -6.159 -14.209 1.00 89.50 95 LEU A C 1
ATOM 780 O O . LEU A 1 95 ? 11.127 -5.500 -15.129 1.00 89.50 95 LEU A O 1
ATOM 784 N N . ASP A 1 96 ? 10.788 -7.477 -14.154 1.00 88.62 96 ASP A N 1
ATOM 785 C CA . ASP A 1 96 ? 11.273 -8.329 -15.248 1.00 88.62 96 ASP A CA 1
ATOM 786 C C . ASP A 1 96 ? 10.135 -9.093 -15.956 1.00 88.62 96 ASP A C 1
ATOM 788 O O . ASP A 1 96 ? 10.280 -9.498 -17.115 1.00 88.62 96 ASP A O 1
ATOM 792 N N . SER A 1 97 ? 9.009 -9.230 -15.257 1.00 87.38 97 SER A N 1
ATOM 793 C CA . SER A 1 97 ? 7.772 -9.933 -15.590 1.00 87.38 97 SER A CA 1
ATOM 794 C C . SER A 1 97 ? 6.607 -9.286 -14.835 1.00 87.38 97 SER A C 1
ATOM 796 O O . SER A 1 97 ? 6.840 -8.421 -13.986 1.00 87.38 97 SER A O 1
ATOM 798 N N . ASP A 1 98 ? 5.378 -9.685 -15.151 1.00 88.50 98 ASP A N 1
ATOM 799 C CA . ASP A 1 98 ? 4.197 -9.234 -14.418 1.00 88.50 98 ASP A CA 1
ATOM 800 C C . ASP A 1 98 ? 4.265 -9.630 -12.940 1.00 88.50 98 ASP A C 1
ATOM 802 O O . ASP A 1 98 ? 4.661 -10.748 -12.598 1.00 88.50 98 ASP A O 1
ATOM 806 N N . ARG A 1 99 ? 3.877 -8.707 -12.056 1.00 88.88 99 ARG A N 1
ATOM 807 C CA . ARG A 1 99 ? 3.953 -8.887 -10.601 1.00 88.88 99 ARG A CA 1
ATOM 808 C C . ARG A 1 99 ? 2.637 -8.530 -9.941 1.00 88.88 99 ARG A C 1
ATOM 810 O O . ARG A 1 99 ? 2.061 -7.491 -10.248 1.00 88.88 99 ARG A O 1
ATOM 817 N N . TRP A 1 100 ? 2.233 -9.342 -8.973 1.00 91.19 100 TRP A N 1
ATOM 818 C CA . TRP A 1 100 ? 1.232 -8.953 -7.990 1.00 91.19 100 TRP A CA 1
ATOM 819 C C . TRP A 1 100 ? 1.900 -8.213 -6.841 1.00 91.19 100 TRP A C 1
ATOM 821 O O . TRP A 1 100 ? 2.899 -8.679 -6.289 1.00 91.19 100 TRP A O 1
ATOM 831 N N . VAL A 1 101 ? 1.316 -7.092 -6.447 1.00 93.88 101 VAL A N 1
ATOM 832 C CA . VAL A 1 101 ? 1.650 -6.406 -5.206 1.00 93.88 101 VAL A CA 1
ATOM 833 C C . VAL A 1 101 ? 0.402 -6.343 -4.351 1.00 93.88 101 VAL A C 1
ATOM 835 O O . VAL A 1 101 ? -0.598 -5.732 -4.722 1.00 93.88 101 VAL A O 1
ATOM 838 N N . MET A 1 102 ? 0.482 -6.986 -3.199 1.00 95.88 102 MET A N 1
ATOM 839 C CA . MET A 1 102 ? -0.587 -7.027 -2.222 1.00 95.88 102 MET A CA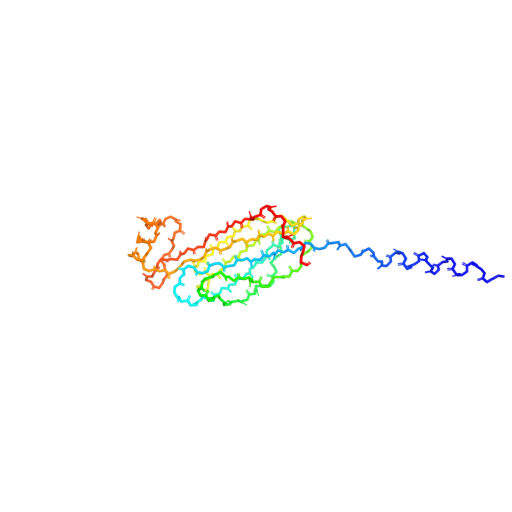 1
ATOM 840 C C . MET A 1 102 ? -0.337 -5.922 -1.204 1.00 95.88 102 MET A C 1
ATOM 842 O O . MET A 1 102 ? 0.770 -5.799 -0.678 1.00 95.88 102 MET A O 1
ATOM 846 N N . VAL A 1 103 ? -1.353 -5.107 -0.947 1.00 97.00 103 VAL A N 1
ATOM 847 C CA . VAL A 1 103 ? -1.306 -3.998 0.004 1.00 97.00 103 VAL A CA 1
ATOM 848 C C . VAL A 1 103 ? -2.417 -4.203 1.016 1.00 97.00 103 VAL A C 1
ATOM 850 O O . VAL A 1 103 ? -3.580 -4.281 0.634 1.00 97.00 103 VAL A O 1
ATOM 853 N N . THR A 1 104 ? -2.075 -4.261 2.298 1.00 97.19 104 THR A N 1
ATOM 854 C CA . THR A 1 104 ? -3.059 -4.299 3.383 1.00 97.19 104 THR A CA 1
ATOM 855 C C . THR A 1 104 ? -2.968 -3.014 4.178 1.00 97.19 104 THR A C 1
ATOM 857 O O . THR A 1 104 ? -1.890 -2.614 4.615 1.00 97.19 104 THR A O 1
ATOM 860 N N . TYR A 1 105 ? -4.104 -2.359 4.367 1.00 96.88 105 TYR A N 1
ATOM 861 C CA . TYR A 1 105 ? -4.200 -1.114 5.107 1.00 96.88 105 TYR A CA 1
ATOM 862 C C . TYR A 1 105 ? -5.146 -1.253 6.288 1.00 96.88 105 TYR A C 1
ATOM 864 O O . TYR A 1 105 ? -6.225 -1.827 6.157 1.00 96.88 105 TYR A O 1
ATOM 872 N N . ILE A 1 106 ? -4.768 -0.652 7.412 1.00 95.56 106 ILE A N 1
ATOM 873 C CA . ILE A 1 106 ? -5.620 -0.527 8.589 1.00 95.56 106 ILE A CA 1
ATOM 874 C C . ILE A 1 106 ? -5.611 0.900 9.131 1.00 95.56 106 ILE A C 1
ATOM 876 O O . ILE A 1 106 ? -4.587 1.589 9.080 1.00 95.56 106 ILE A O 1
ATOM 880 N N . HIS A 1 107 ? -6.752 1.331 9.664 1.00 96.31 107 HIS A N 1
ATOM 881 C CA . HIS A 1 107 ? -6.939 2.580 10.387 1.00 96.31 107 HIS A CA 1
ATOM 882 C C . HIS A 1 107 ? -8.103 2.478 11.370 1.00 96.31 107 HIS A C 1
ATOM 884 O O . HIS A 1 107 ? -9.244 2.807 11.056 1.00 96.31 107 HIS A O 1
ATOM 890 N N . GLU A 1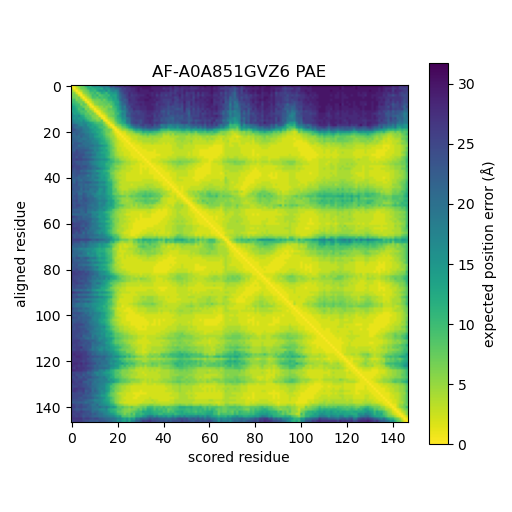 108 ? -7.805 1.997 12.570 1.00 95.56 108 GLU A N 1
ATOM 891 C CA . GLU A 1 108 ? -8.811 1.657 13.576 1.00 95.56 108 GLU A CA 1
ATOM 892 C C . GLU A 1 108 ? -8.336 2.058 14.979 1.00 95.56 108 GLU A C 1
ATOM 894 O O . GLU A 1 108 ? -7.162 2.364 15.209 1.00 95.56 108 GLU A O 1
ATOM 899 N N . ASP A 1 109 ? -9.259 2.092 15.937 1.00 94.69 109 ASP A N 1
ATOM 900 C CA . ASP A 1 109 ? -8.913 2.288 17.343 1.00 94.69 109 ASP A CA 1
ATOM 901 C C . ASP A 1 109 ? -8.173 1.064 17.925 1.00 94.69 109 ASP A C 1
ATOM 903 O O . ASP A 1 109 ? -8.231 -0.051 17.396 1.00 94.69 109 ASP A O 1
ATOM 907 N N . SER A 1 110 ? -7.470 1.263 19.043 1.00 92.88 110 SER A N 1
ATOM 908 C CA . SER A 1 110 ? -6.662 0.211 19.673 1.00 92.88 110 SER A CA 1
ATOM 909 C C . SER A 1 110 ? -7.471 -1.013 20.099 1.00 92.88 110 SER A C 1
ATOM 911 O O . SER A 1 110 ? -6.967 -2.128 19.999 1.00 92.88 110 SER A O 1
ATOM 913 N N . LEU A 1 111 ? -8.713 -0.829 20.561 1.00 93.88 111 LEU A N 1
ATOM 914 C CA . LEU A 1 111 ? -9.562 -1.931 21.014 1.00 93.88 111 LEU A CA 1
ATOM 915 C C . LEU A 1 111 ? -9.999 -2.793 19.826 1.00 93.88 111 LEU A C 1
ATOM 917 O O . LEU A 1 111 ? -9.986 -4.020 19.915 1.00 93.88 111 LEU A O 1
ATOM 921 N N . THR A 1 112 ? -10.354 -2.165 18.706 1.00 93.81 112 THR A N 1
ATOM 922 C CA . THR A 1 112 ? -10.700 -2.854 17.459 1.00 93.81 112 THR A CA 1
ATOM 923 C C . THR A 1 112 ? -9.509 -3.652 16.922 1.00 93.81 112 THR A C 1
ATOM 925 O O . THR A 1 112 ? -9.671 -4.822 16.574 1.00 93.81 112 THR A O 1
ATOM 928 N N . ILE A 1 113 ? -8.302 -3.075 16.925 1.00 91.88 113 ILE A N 1
ATOM 929 C CA . ILE A 1 113 ? -7.078 -3.776 16.501 1.00 91.88 113 ILE A CA 1
ATOM 930 C C . ILE A 1 113 ? -6.771 -4.953 17.427 1.00 91.88 113 ILE A C 1
ATOM 932 O O . ILE A 1 113 ? -6.551 -6.062 16.946 1.00 91.88 113 ILE A O 1
ATOM 936 N N . GLN A 1 114 ? -6.823 -4.753 18.744 1.00 92.75 114 GLN A N 1
ATOM 937 C CA . GLN A 1 114 ? -6.565 -5.817 19.712 1.00 92.75 114 GLN A CA 1
ATOM 938 C C . GLN A 1 114 ? -7.562 -6.974 19.574 1.00 92.75 114 GLN A C 1
ATOM 940 O O . GLN A 1 114 ? -7.164 -8.132 19.624 1.00 92.75 114 GLN A O 1
ATOM 945 N N . LYS A 1 115 ? -8.848 -6.687 19.341 1.00 92.56 115 LYS A N 1
ATOM 946 C CA . LYS A 1 115 ? -9.858 -7.730 19.095 1.00 92.56 115 LYS A CA 1
ATOM 947 C C . LYS A 1 115 ? -9.602 -8.510 17.805 1.00 92.56 115 LYS A C 1
ATOM 949 O O . LYS A 1 115 ? -9.922 -9.691 17.749 1.00 92.56 115 LYS A O 1
ATOM 954 N N . LYS A 1 116 ? -9.064 -7.853 16.775 1.00 89.31 116 LYS A N 1
ATOM 955 C CA . LYS A 1 116 ? -8.866 -8.443 15.445 1.00 89.31 116 LYS A CA 1
ATOM 956 C C . LYS A 1 116 ? -7.543 -9.200 15.304 1.00 89.31 116 LYS A C 1
ATOM 958 O O . LYS A 1 116 ? -7.521 -10.244 14.666 1.00 89.31 116 LYS A O 1
ATOM 963 N N . PHE A 1 117 ? -6.465 -8.695 15.905 1.00 87.62 117 PHE A N 1
ATOM 964 C CA . PHE A 1 117 ? -5.102 -9.222 15.741 1.00 87.62 117 PHE A CA 1
ATOM 965 C C . PHE A 1 117 ? -4.446 -9.671 17.054 1.00 87.62 117 PHE A C 1
ATOM 967 O O . PHE A 1 117 ? -3.308 -10.128 17.046 1.00 87.62 117 PHE A O 1
ATOM 974 N N . GLY A 1 118 ? -5.119 -9.521 18.196 1.00 89.56 118 GLY A N 1
ATOM 975 C CA . GLY A 1 118 ? -4.607 -9.895 19.520 1.00 89.56 118 GLY A CA 1
ATOM 976 C C . GLY A 1 118 ? -3.620 -8.897 20.136 1.00 89.56 118 GLY A C 1
ATOM 977 O O . GLY A 1 118 ? -3.511 -8.830 21.359 1.00 89.56 118 GLY A O 1
ATOM 978 N N . ILE A 1 119 ? -2.940 -8.081 19.325 1.00 90.19 119 ILE A N 1
ATOM 979 C CA . ILE A 1 119 ? -1.931 -7.112 19.771 1.00 90.19 119 ILE A CA 1
ATOM 980 C C . ILE A 1 119 ? -2.003 -5.806 18.972 1.00 90.19 119 ILE A C 1
ATOM 982 O O . ILE A 1 119 ? -2.341 -5.797 17.789 1.00 90.19 119 ILE A O 1
ATOM 986 N N . VAL A 1 120 ? -1.655 -4.695 19.627 1.00 88.88 120 VAL A N 1
ATOM 987 C CA . VAL A 1 120 ? -1.389 -3.408 18.972 1.00 88.88 120 VAL A CA 1
ATOM 988 C C . VAL A 1 120 ? 0.124 -3.242 18.851 1.00 88.88 120 VAL A C 1
ATOM 990 O O . VAL A 1 120 ? 0.783 -2.831 19.804 1.00 88.88 120 VAL A O 1
ATOM 993 N N . ASP A 1 121 ? 0.679 -3.583 17.690 1.00 87.31 121 ASP A N 1
ATOM 994 C CA . ASP A 1 121 ? 2.108 -3.408 17.414 1.00 87.31 121 ASP A CA 1
ATOM 995 C C . ASP A 1 121 ? 2.408 -1.944 17.059 1.00 87.31 121 ASP A C 1
ATOM 997 O O . ASP A 1 121 ? 2.208 -1.489 15.932 1.00 87.31 121 ASP A O 1
ATOM 1001 N N . THR A 1 122 ? 2.889 -1.183 18.038 1.00 83.50 122 THR A N 1
ATOM 1002 C CA . THR A 1 122 ? 3.232 0.235 17.871 1.00 83.50 122 THR A CA 1
ATOM 1003 C C . THR A 1 122 ? 4.519 0.470 17.076 1.00 83.50 122 THR A C 1
ATOM 1005 O O . THR A 1 122 ? 4.777 1.608 16.690 1.00 83.50 122 THR A O 1
ATOM 1008 N N . GLY A 1 123 ? 5.312 -0.571 16.798 1.00 85.19 123 GLY A N 1
ATOM 1009 C CA . GLY A 1 123 ? 6.448 -0.497 15.878 1.00 85.19 123 GLY A CA 1
ATOM 1010 C C . GLY A 1 123 ? 6.010 -0.520 14.412 1.00 85.19 123 GLY A C 1
ATOM 1011 O O . GLY A 1 123 ? 6.641 0.108 13.562 1.00 85.19 123 GLY A O 1
ATOM 1012 N N . MET A 1 124 ? 4.899 -1.200 14.121 1.00 84.06 124 MET A N 1
ATOM 1013 C CA . MET A 1 124 ? 4.335 -1.331 12.770 1.00 84.06 124 MET A CA 1
ATOM 1014 C C . MET A 1 124 ? 3.210 -0.325 12.484 1.00 84.06 124 MET A C 1
ATOM 1016 O O . MET A 1 124 ? 2.931 -0.013 11.322 1.00 84.06 124 MET A O 1
ATOM 1020 N N . LEU A 1 125 ? 2.566 0.198 13.532 1.00 92.25 125 LEU A N 1
ATOM 1021 C CA . LEU A 1 125 ? 1.421 1.101 13.442 1.00 92.25 125 LEU A CA 1
ATOM 1022 C C . LEU A 1 125 ? 1.775 2.521 13.889 1.00 92.25 125 LEU A C 1
ATOM 1024 O O . LEU A 1 125 ? 2.360 2.739 14.947 1.00 92.25 125 LEU A O 1
ATOM 1028 N N . LYS A 1 126 ? 1.312 3.516 13.134 1.00 92.88 126 LYS A N 1
ATOM 1029 C CA . LYS A 1 126 ? 1.446 4.937 13.464 1.00 92.88 126 LYS A CA 1
ATOM 1030 C C . LYS A 1 126 ? 0.113 5.520 13.911 1.00 92.88 126 LYS A C 1
ATOM 1032 O O . LYS A 1 126 ? -0.916 5.288 13.282 1.00 92.88 126 LYS A O 1
ATOM 1037 N N . LYS A 1 127 ? 0.118 6.337 14.965 1.00 92.88 127 LYS A N 1
ATOM 1038 C CA . LYS A 1 127 ? -1.088 7.052 15.398 1.00 92.88 127 LYS A CA 1
ATOM 1039 C C . LYS A 1 127 ? -1.368 8.240 14.469 1.00 92.88 127 LYS A C 1
ATOM 1041 O O . LYS A 1 127 ? -0.521 9.117 14.319 1.00 92.88 127 LYS A O 1
ATOM 1046 N N . VAL A 1 128 ? -2.552 8.268 13.863 1.00 92.44 128 VAL A N 1
ATOM 1047 C CA . VAL A 1 128 ? -3.038 9.320 12.957 1.00 92.44 128 VAL A CA 1
ATOM 1048 C C . VAL A 1 128 ? -4.471 9.660 13.356 1.00 92.44 128 VAL A C 1
ATOM 1050 O O . VAL A 1 128 ? -5.288 8.759 13.509 1.00 92.44 128 VAL A O 1
ATOM 1053 N N . ALA A 1 129 ? -4.776 10.944 13.569 1.00 89.31 129 ALA A N 1
ATOM 1054 C CA . ALA A 1 129 ? -6.117 11.409 13.957 1.00 89.31 129 ALA A CA 1
ATOM 1055 C C . ALA A 1 129 ? -6.755 10.611 15.125 1.00 89.31 129 ALA A C 1
ATOM 1057 O O . ALA A 1 129 ? -7.947 10.328 15.133 1.00 89.31 129 ALA A O 1
ATOM 1058 N N . GLY A 1 130 ? -5.946 10.200 16.109 1.00 90.06 130 GLY A N 1
ATOM 1059 C CA . GLY A 1 130 ? -6.408 9.440 17.277 1.00 90.06 130 GLY A CA 1
ATOM 1060 C C . GLY A 1 130 ? -6.541 7.921 17.083 1.00 90.06 130 GLY A C 1
ATOM 1061 O O . GLY A 1 130 ? -6.581 7.213 18.088 1.00 90.06 130 GLY A O 1
ATOM 1062 N N . LYS A 1 131 ? -6.513 7.412 15.845 1.00 94.19 131 LYS A N 1
ATOM 1063 C CA . LYS A 1 131 ? -6.547 5.977 15.501 1.00 94.19 131 LYS A CA 1
ATOM 1064 C C . LYS A 1 131 ? -5.148 5.453 15.148 1.00 94.19 131 LYS A C 1
ATOM 1066 O O . LYS A 1 131 ? -4.249 6.229 14.826 1.00 94.19 131 LYS A O 1
ATOM 1071 N N . TYR A 1 132 ? -4.946 4.141 15.194 1.00 95.06 132 TYR A N 1
ATOM 1072 C CA . TYR A 1 132 ? -3.711 3.496 14.742 1.00 95.06 132 TYR A CA 1
ATOM 1073 C C . TYR A 1 132 ? -3.832 3.112 13.272 1.00 95.06 132 TYR A C 1
ATOM 1075 O O . TYR A 1 132 ? -4.819 2.504 12.866 1.00 95.06 132 TYR A O 1
ATOM 1083 N N . SER A 1 133 ? -2.826 3.471 12.475 1.00 95.56 133 SER A N 1
ATOM 1084 C CA . SER A 1 133 ? -2.778 3.224 11.040 1.00 95.56 133 SER A CA 1
ATOM 1085 C C . SER A 1 133 ? -1.542 2.436 10.633 1.00 95.56 133 SER A C 1
ATOM 1087 O O . SER A 1 133 ? -0.444 2.719 11.106 1.00 95.56 133 SER A O 1
ATOM 1089 N N . GLY A 1 134 ? -1.711 1.482 9.724 1.00 95.31 134 GLY A N 1
ATOM 1090 C CA . GLY A 1 134 ? -0.635 0.642 9.206 1.00 95.31 134 GLY A CA 1
ATOM 1091 C C . GLY A 1 134 ? -0.801 0.380 7.718 1.00 95.31 134 GLY A C 1
ATOM 1092 O O . GLY A 1 134 ? -1.921 0.345 7.212 1.00 95.31 134 GLY A O 1
ATOM 1093 N N . ILE A 1 135 ? 0.327 0.204 7.030 1.00 96.25 135 ILE A N 1
ATOM 1094 C CA . ILE A 1 135 ? 0.373 -0.286 5.650 1.00 96.25 135 ILE A CA 1
ATOM 1095 C C . ILE A 1 135 ? 1.359 -1.447 5.638 1.00 96.25 135 ILE A C 1
ATOM 1097 O O . ILE A 1 135 ? 2.541 -1.252 5.935 1.00 96.25 135 ILE A O 1
ATOM 1101 N N . ASP A 1 136 ? 0.875 -2.620 5.263 1.00 95.12 136 ASP A N 1
ATOM 1102 C CA . ASP A 1 136 ? 1.709 -3.761 4.921 1.00 95.12 136 ASP A CA 1
ATOM 1103 C C . ASP A 1 136 ? 1.708 -3.977 3.408 1.00 95.12 136 ASP A C 1
ATOM 1105 O O . ASP A 1 136 ? 0.708 -3.723 2.732 1.00 95.12 136 ASP A O 1
ATOM 1109 N N . MET A 1 137 ? 2.850 -4.400 2.872 1.00 96.38 137 MET A N 1
ATOM 1110 C CA . MET A 1 137 ? 2.995 -4.663 1.446 1.00 96.38 137 MET A CA 1
ATOM 1111 C C . MET A 1 137 ? 3.904 -5.852 1.192 1.00 96.38 137 MET A C 1
ATOM 1113 O O . MET A 1 137 ? 5.007 -5.917 1.737 1.00 96.38 137 MET A O 1
ATOM 1117 N N . TYR A 1 138 ? 3.503 -6.711 0.261 1.00 94.69 138 TYR A N 1
ATOM 1118 C CA . TYR A 1 138 ? 4.349 -7.794 -0.225 1.00 94.69 138 TYR A CA 1
ATOM 1119 C C . TYR A 1 138 ? 4.138 -8.060 -1.716 1.00 94.69 138 TYR A C 1
ATOM 1121 O O . TYR A 1 138 ? 3.131 -7.674 -2.311 1.00 94.69 138 TYR A O 1
ATOM 1129 N N . ILE A 1 139 ? 5.128 -8.709 -2.328 1.00 92.81 139 ILE A N 1
ATOM 1130 C CA . ILE A 1 139 ? 5.073 -9.159 -3.720 1.00 92.81 139 ILE A CA 1
ATOM 1131 C C . ILE A 1 139 ? 4.653 -10.623 -3.713 1.00 92.81 139 ILE A C 1
ATOM 1133 O O . ILE A 1 139 ? 5.296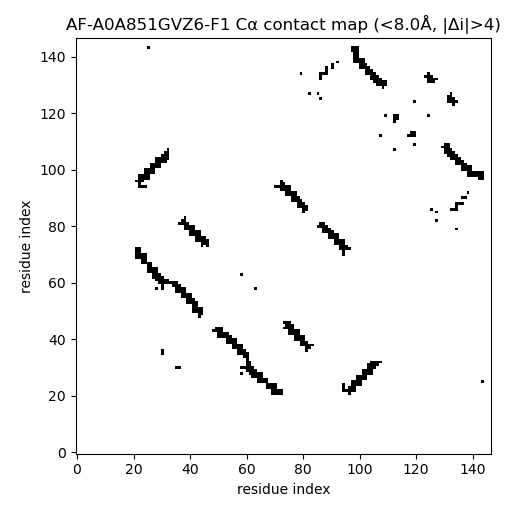 -11.439 -3.054 1.00 92.81 139 ILE A O 1
ATOM 1137 N N . GLU A 1 140 ? 3.612 -10.960 -4.466 1.00 88.62 140 GLU A N 1
ATOM 1138 C CA . GLU A 1 140 ? 3.281 -12.357 -4.732 1.00 88.62 140 GLU A CA 1
ATOM 1139 C C . GLU A 1 140 ? 4.071 -12.832 -5.964 1.00 88.62 140 GLU A C 1
ATOM 1141 O O . GLU A 1 140 ? 4.119 -12.177 -7.009 1.00 88.62 140 GLU A O 1
ATOM 1146 N N . ASN A 1 141 ? 4.757 -13.964 -5.801 1.00 76.19 141 ASN A N 1
ATOM 1147 C CA . ASN A 1 141 ? 5.683 -14.518 -6.785 1.00 76.19 141 ASN A CA 1
ATOM 1148 C C . ASN A 1 141 ? 4.972 -15.310 -7.880 1.00 76.19 141 ASN A C 1
ATOM 1150 O O . ASN A 1 141 ? 5.534 -15.500 -8.962 1.00 76.19 141 ASN A O 1
ATOM 1154 N N . ARG A 1 142 ? 3.751 -15.783 -7.613 1.00 79.06 142 ARG A N 1
ATOM 1155 C CA . ARG A 1 142 ? 2.901 -16.381 -8.640 1.00 79.06 142 ARG A CA 1
ATOM 1156 C C . ARG A 1 142 ? 2.642 -15.344 -9.722 1.00 79.06 142 ARG A C 1
ATOM 1158 O O . ARG A 1 142 ? 2.280 -14.208 -9.433 1.00 79.06 142 ARG A O 1
ATOM 1165 N N . ARG A 1 143 ? 2.817 -15.738 -10.982 1.00 72.12 143 ARG A N 1
ATOM 1166 C CA . ARG A 1 143 ? 2.415 -14.875 -12.092 1.00 72.12 143 ARG A CA 1
ATOM 1167 C C . ARG A 1 143 ? 0.898 -14.669 -12.038 1.00 72.12 143 ARG A C 1
ATOM 1169 O O . ARG A 1 143 ? 0.183 -15.625 -11.726 1.00 72.12 143 ARG A O 1
ATOM 1176 N N . PRO A 1 144 ? 0.405 -13.463 -12.353 1.00 71.88 144 PRO A N 1
ATOM 1177 C CA . PRO A 1 144 ? -0.995 -13.266 -12.697 1.00 71.88 144 PRO A CA 1
ATOM 1178 C C . PRO A 1 144 ? -1.444 -14.329 -13.699 1.00 71.88 144 PRO A C 1
ATOM 1180 O O . PRO A 1 144 ? -0.726 -14.550 -14.679 1.00 71.88 144 PRO A O 1
ATOM 1183 N N . PRO A 1 145 ? -2.553 -15.055 -13.440 1.00 67.62 145 PRO A N 1
ATOM 1184 C CA . PRO A 1 145 ? -3.133 -15.911 -14.464 1.00 67.62 145 PRO A CA 1
ATOM 1185 C C . PRO A 1 145 ? -3.382 -15.049 -15.700 1.00 67.62 145 PRO A C 1
ATOM 1187 O O . PRO A 1 145 ? -3.785 -13.901 -15.546 1.00 67.62 145 PRO A O 1
ATOM 1190 N N . ASN A 1 146 ? -3.073 -15.586 -16.885 1.00 54.97 146 ASN A N 1
ATOM 1191 C CA . ASN A 1 146 ? -3.190 -14.891 -18.169 1.00 54.97 146 ASN A CA 1
ATOM 1192 C C . ASN A 1 146 ? -4.514 -14.105 -18.233 1.00 54.97 146 ASN A C 1
ATOM 1194 O O . ASN A 1 146 ? -5.572 -14.718 -18.379 1.00 54.97 146 ASN A O 1
ATOM 1198 N N . LEU A 1 147 ? -4.431 -12.782 -18.077 1.00 52.12 147 LEU A N 1
ATOM 1199 C CA . LEU A 1 147 ? -5.514 -11.836 -18.336 1.00 52.12 147 LEU A CA 1
ATOM 1200 C C . LEU A 1 147 ? -5.454 -11.414 -19.803 1.00 52.12 147 LEU A C 1
ATOM 1202 O O . LEU A 1 147 ? -4.326 -11.155 -20.288 1.00 52.12 147 LEU A O 1
#

Mean predicted aligned error: 8.53 Å

pLDDT: mean 85.46, std 14.5, range [48.31, 97.75]

Nearest PDB structures (foldseek):
  7pmy-assembly1_A  TM=4.160E-01  e=7.952E-03  Homo sapiens
  5a9i-assembly3_C  TM=4.641E-01  e=4.698E-02  Rattus norvegicus
  8iyk-assembly1_J  TM=5.025E-01  e=1.066E+00  Escherichia phage Lambda
  8xci-assembly1_J  TM=5.697E-01  e=2.391E+00  Escherichia phage Lambda
  3l5j-assembly1_A  TM=4.757E-01  e=5.079E+00  Homo sapiens

Foldseek 3Di:
DPVVVVVVVVVVVVVPPCPPDFAAEKEKEAEQEQAKWKKWKWKAQPVVRDIDDIDIDIDHHGIDIDDDDTHHFHKIKIKMATPNNPDIDIDIDGGPHYKYKYKYKYWAAQVVCCVVPVDDDCVQWDQDPRTTIHIDMDIDPDHDDDD